Protein AF-A0A143PLB0-F1 (afdb_monomer_lite)

Secondary structure (DSSP, 8-state):
-----TTTS-HHHHHHHHHHSSS-HHHHHIIIIIHHHHHHTPPP--

InterPro domains:
  IPR032466 Metal-dependent hydrolase [SSF51556] (1-42)

Radius of gyration: 11.44 Å; chains: 1; bounding box: 28×17×28 Å

Sequence (46 aa):
MWAIDYPFQPTGPAVAFIESAPMSETDREKIAYKNAERIFRIAALG

Structure (mmCIF, N/CA/C/O backbone):
data_AF-A0A143PLB0-F1
#
_entry.id   AF-A0A143PLB0-F1
#
loop_
_atom_site.group_PDB
_atom_site.id
_atom_site.type_symbol
_atom_site.label_atom_id
_atom_site.label_alt_id
_atom_site.label_comp_id
_atom_site.label_asym_id
_atom_site.label_entity_id
_atom_site.label_seq_id
_atom_site.pdbx_PDB_ins_code
_atom_site.Cartn_x
_atom_site.Cartn_y
_atom_site.Cartn_z
_atom_site.occupancy
_atom_site.B_iso_or_equiv
_atom_site.auth_seq_id
_atom_site.auth_comp_id
_atom_site.auth_asym_id
_atom_site.auth_atom_id
_atom_site.pdbx_PDB_model_num
ATOM 1 N N . MET A 1 1 ? -2.003 4.864 1.696 1.00 88.06 1 MET A N 1
ATOM 2 C CA . MET A 1 1 ? -2.099 4.096 0.444 1.00 88.06 1 MET A CA 1
ATOM 3 C C . MET A 1 1 ? -0.706 3.651 0.106 1.00 88.06 1 MET A C 1
ATOM 5 O O . MET A 1 1 ? 0.191 4.484 0.087 1.00 88.06 1 MET A O 1
ATOM 9 N N . TRP A 1 2 ? -0.540 2.355 -0.066 1.00 98.25 2 TRP A N 1
ATOM 10 C CA . TRP A 1 2 ? 0.680 1.721 -0.522 1.00 98.25 2 TRP A CA 1
ATOM 11 C C . TRP A 1 2 ? 0.568 1.450 -2.029 1.00 98.25 2 TRP A C 1
ATOM 13 O O . TRP A 1 2 ? -0.537 1.342 -2.561 1.00 98.25 2 TRP A O 1
ATOM 23 N N . ALA A 1 3 ? 1.704 1.401 -2.715 1.00 98.31 3 ALA A N 1
ATOM 24 C CA . ALA A 1 3 ? 1.797 1.120 -4.139 1.00 98.31 3 ALA A CA 1
ATOM 25 C C . ALA A 1 3 ? 3.112 0.388 -4.425 1.00 98.31 3 ALA A C 1
ATOM 27 O O . ALA A 1 3 ? 4.045 0.448 -3.626 1.00 98.31 3 ALA A O 1
ATOM 28 N N . ILE A 1 4 ? 3.171 -0.288 -5.571 1.00 98.62 4 ILE A N 1
ATOM 29 C CA . ILE A 1 4 ? 4.361 -1.031 -6.006 1.00 98.62 4 ILE A CA 1
ATOM 30 C C . ILE A 1 4 ? 5.228 -0.190 -6.941 1.00 98.62 4 ILE A C 1
ATOM 32 O O . ILE A 1 4 ? 6.439 -0.258 -6.831 1.00 98.62 4 ILE A O 1
ATOM 36 N N . ASP A 1 5 ? 4.616 0.587 -7.840 1.00 97.94 5 ASP A N 1
ATOM 37 C CA . ASP A 1 5 ? 5.280 1.228 -8.990 1.00 97.94 5 ASP A CA 1
ATOM 38 C C . ASP A 1 5 ? 5.785 0.228 -10.056 1.00 97.94 5 ASP A C 1
ATOM 40 O O . ASP A 1 5 ? 6.861 0.346 -10.640 1.00 97.94 5 ASP A O 1
ATOM 44 N N . TYR A 1 6 ? 4.991 -0.815 -10.310 1.00 96.88 6 TYR A N 1
ATOM 45 C CA . TYR A 1 6 ? 5.230 -1.756 -11.405 1.00 96.88 6 TYR A CA 1
ATOM 46 C C . TYR A 1 6 ? 4.991 -1.075 -12.771 1.00 96.88 6 TYR A C 1
ATOM 48 O O . TYR A 1 6 ? 3.984 -0.375 -12.911 1.00 96.88 6 TYR A O 1
ATOM 56 N N . PRO A 1 7 ? 5.837 -1.302 -13.801 1.00 97.50 7 PRO A N 1
ATOM 57 C CA . PRO A 1 7 ? 6.935 -2.279 -13.878 1.00 97.50 7 PRO A CA 1
ATOM 58 C C . PRO A 1 7 ? 8.322 -1.761 -13.461 1.00 97.50 7 PRO A C 1
ATOM 60 O O . PRO A 1 7 ? 9.309 -2.470 -13.643 1.00 97.50 7 PRO A O 1
ATOM 63 N N . PHE A 1 8 ? 8.429 -0.547 -12.917 1.00 98.25 8 PHE A N 1
ATOM 64 C CA . PHE A 1 8 ? 9.715 0.057 -12.546 1.00 98.25 8 PHE A CA 1
ATOM 65 C C . PHE A 1 8 ? 10.301 -0.503 -11.242 1.00 98.25 8 PHE A C 1
ATOM 67 O O . PHE A 1 8 ? 11.513 -0.437 -11.036 1.00 98.25 8 PHE A O 1
ATOM 74 N N . GLN A 1 9 ? 9.465 -1.071 -10.371 1.00 98.44 9 GLN A N 1
ATOM 75 C CA . GLN A 1 9 ? 9.856 -1.766 -9.143 1.00 98.44 9 GLN A CA 1
ATOM 76 C C . GLN A 1 9 ? 9.244 -3.182 -9.083 1.00 98.44 9 GLN A C 1
ATOM 78 O O . GLN A 1 9 ? 8.150 -3.415 -9.610 1.00 98.44 9 GLN A O 1
ATOM 83 N N . PRO A 1 10 ? 9.924 -4.153 -8.443 1.00 98.19 10 PRO A N 1
ATOM 84 C CA . PRO A 1 10 ? 9.437 -5.526 -8.342 1.00 98.19 10 PRO A CA 1
ATOM 85 C C . PRO A 1 10 ? 8.299 -5.672 -7.317 1.00 98.19 10 PRO A C 1
ATOM 87 O O . PRO A 1 10 ? 8.384 -5.183 -6.192 1.00 98.19 10 PRO A O 1
ATOM 90 N N . THR A 1 11 ? 7.266 -6.445 -7.668 1.00 98.56 11 THR A N 1
ATOM 91 C CA . THR A 1 11 ? 6.105 -6.717 -6.799 1.00 98.56 11 THR A CA 1
ATOM 92 C C . THR A 1 11 ? 6.475 -7.401 -5.483 1.00 98.56 11 THR A C 1
ATOM 94 O O . THR A 1 11 ? 5.999 -6.984 -4.432 1.00 98.56 11 THR A O 1
ATOM 97 N N . GLY A 1 12 ? 7.327 -8.433 -5.521 1.00 98.62 12 GLY A N 1
ATOM 98 C CA . GLY A 1 12 ? 7.627 -9.270 -4.349 1.00 98.62 12 GLY A CA 1
ATOM 99 C C . GLY A 1 12 ? 8.147 -8.479 -3.138 1.00 98.62 12 GLY A C 1
ATOM 100 O O . GLY A 1 12 ? 7.523 -8.528 -2.079 1.00 98.62 12 GLY A O 1
ATOM 101 N N . PRO A 1 13 ? 9.238 -7.701 -3.276 1.00 98.56 13 PRO A N 1
ATOM 102 C CA . PRO A 1 13 ? 9.760 -6.880 -2.182 1.00 98.56 13 PRO A CA 1
ATOM 103 C C . PRO A 1 13 ? 8.775 -5.822 -1.667 1.00 98.56 13 PRO A C 1
ATOM 105 O O . PRO A 1 13 ? 8.729 -5.565 -0.466 1.00 98.56 13 PRO A O 1
ATOM 108 N N . ALA A 1 14 ? 7.960 -5.230 -2.545 1.00 98.62 14 ALA A N 1
ATOM 109 C CA . ALA A 1 14 ? 6.964 -4.245 -2.137 1.00 98.62 14 ALA A CA 1
ATOM 110 C C . ALA A 1 14 ? 5.848 -4.881 -1.285 1.00 98.62 14 ALA A C 1
ATOM 112 O O . ALA A 1 14 ? 5.423 -4.282 -0.296 1.00 98.62 14 ALA A O 1
ATOM 113 N N . VAL A 1 15 ? 5.386 -6.084 -1.652 1.00 98.50 15 VAL A N 1
ATOM 114 C CA . VAL A 1 15 ? 4.400 -6.853 -0.868 1.00 98.50 15 VAL A CA 1
ATOM 115 C C . VAL A 1 15 ? 4.988 -7.229 0.492 1.00 98.50 15 VAL A C 1
ATOM 117 O O . VAL A 1 15 ? 4.390 -6.930 1.524 1.00 98.50 15 VAL A O 1
ATOM 120 N N . ALA A 1 16 ? 6.212 -7.766 0.5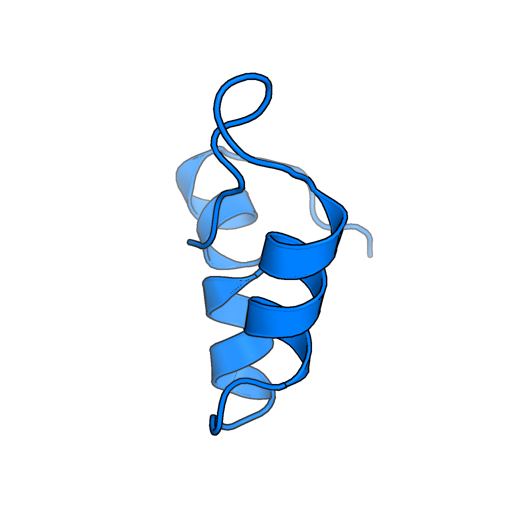11 1.00 98.56 16 ALA A N 1
ATOM 121 C CA . ALA A 1 16 ? 6.893 -8.118 1.755 1.00 98.56 16 ALA A CA 1
ATOM 122 C C . ALA A 1 16 ? 7.051 -6.911 2.701 1.00 98.56 16 ALA A C 1
ATOM 124 O O . ALA A 1 16 ? 6.948 -7.059 3.920 1.00 98.56 16 ALA A O 1
ATOM 125 N N . PHE A 1 17 ? 7.265 -5.706 2.159 1.00 98.38 17 PHE A N 1
ATOM 126 C CA . PHE A 1 17 ? 7.306 -4.474 2.949 1.00 98.38 17 PHE A CA 1
ATOM 127 C C . PHE A 1 17 ? 5.983 -4.207 3.675 1.00 98.38 17 PHE A C 1
ATOM 129 O O . PHE A 1 17 ? 5.990 -4.025 4.891 1.00 98.38 17 PHE A O 1
ATOM 136 N N . ILE A 1 18 ? 4.849 -4.181 2.967 1.00 98.38 18 ILE A N 1
ATOM 137 C CA . ILE A 1 18 ? 3.572 -3.811 3.599 1.00 98.38 18 ILE A CA 1
ATOM 138 C C . ILE A 1 18 ? 3.083 -4.882 4.592 1.00 98.38 18 ILE A C 1
ATOM 140 O O . ILE A 1 18 ? 2.470 -4.548 5.609 1.00 98.38 18 ILE A O 1
ATOM 144 N N . GLU A 1 19 ? 3.427 -6.151 4.362 1.00 97.94 19 GLU A N 1
ATOM 145 C CA . GL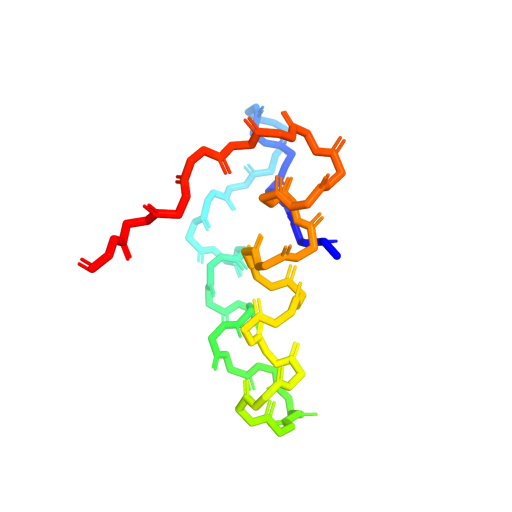U A 1 19 ? 3.126 -7.267 5.270 1.00 97.94 19 GLU A CA 1
ATOM 146 C C . GLU A 1 19 ? 3.968 -7.237 6.555 1.00 97.94 19 GLU A C 1
ATOM 148 O O . GLU A 1 19 ? 3.448 -7.507 7.635 1.00 97.94 19 GLU A O 1
ATOM 153 N N . SER A 1 20 ? 5.252 -6.872 6.471 1.00 98.00 20 SER A N 1
ATOM 154 C CA . SER A 1 20 ? 6.183 -6.932 7.612 1.00 98.00 20 SER A CA 1
ATOM 155 C C . SER A 1 20 ? 6.406 -5.603 8.340 1.00 98.00 20 SER A C 1
ATOM 157 O O . SER A 1 20 ? 7.009 -5.589 9.415 1.00 98.00 20 SER A O 1
ATOM 159 N N . ALA A 1 21 ? 5.929 -4.479 7.796 1.00 98.06 21 ALA A N 1
ATOM 160 C CA . ALA A 1 21 ? 6.159 -3.168 8.392 1.00 98.06 21 ALA A CA 1
ATOM 161 C C . ALA A 1 21 ? 5.608 -3.084 9.837 1.00 98.06 21 ALA A C 1
ATOM 163 O O . ALA A 1 21 ? 4.488 -3.554 10.095 1.00 98.06 21 ALA A O 1
ATOM 164 N N . PRO A 1 22 ? 6.360 -2.475 10.781 1.00 98.06 22 PRO A N 1
ATOM 165 C CA . PRO A 1 22 ? 5.976 -2.394 12.188 1.00 98.06 22 PRO A CA 1
ATOM 166 C C . PRO A 1 22 ? 4.862 -1.359 12.381 1.00 98.06 22 PRO A C 1
ATOM 168 O O . PRO A 1 22 ? 5.111 -0.168 12.560 1.00 98.06 22 PRO A O 1
ATOM 171 N N . MET A 1 23 ? 3.616 -1.821 12.325 1.00 97.50 23 MET A N 1
ATOM 172 C CA . MET A 1 23 ? 2.415 -1.013 12.534 1.00 97.50 23 MET A CA 1
ATOM 173 C C . MET A 1 23 ? 1.272 -1.862 13.089 1.00 97.50 23 MET A C 1
ATOM 175 O O . MET A 1 23 ? 1.313 -3.093 13.028 1.00 97.50 23 MET A O 1
ATOM 179 N N . SER A 1 24 ? 0.251 -1.194 13.631 1.00 98.44 24 SER A N 1
ATOM 180 C CA . SER A 1 24 ? -0.984 -1.859 14.044 1.00 98.44 24 SER A CA 1
ATOM 181 C C . SER A 1 24 ? -1.698 -2.472 12.835 1.00 98.44 24 SER A C 1
ATOM 183 O O . SER A 1 24 ? -1.580 -1.967 11.717 1.00 98.44 24 SER A O 1
ATOM 185 N N . GLU A 1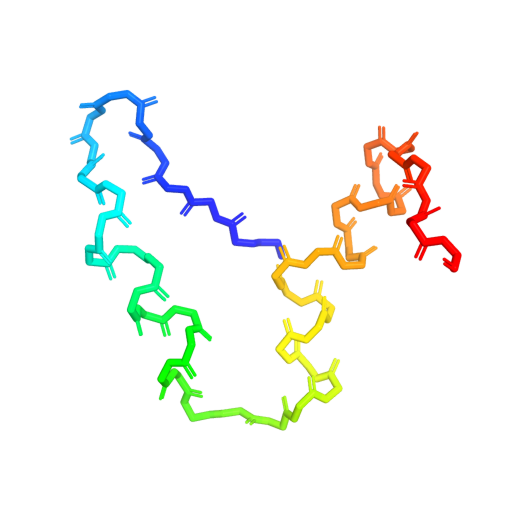 25 ? -2.480 -3.527 13.057 1.00 97.88 25 GLU A N 1
ATOM 186 C CA . GLU A 1 25 ? -3.245 -4.153 11.974 1.00 97.88 25 GLU A CA 1
ATOM 187 C C . GLU A 1 25 ? -4.255 -3.176 11.357 1.00 97.88 25 GLU A C 1
ATOM 189 O O . GLU A 1 25 ? -4.320 -3.023 10.141 1.00 97.88 25 GLU A O 1
ATOM 194 N N . THR A 1 26 ? -4.946 -2.398 12.194 1.00 98.12 26 THR A N 1
ATOM 195 C CA . THR A 1 26 ? -5.882 -1.355 11.753 1.00 98.12 26 THR A CA 1
ATOM 196 C C . THR A 1 26 ? -5.233 -0.333 10.816 1.00 98.12 26 THR A C 1
ATOM 198 O O . THR A 1 26 ? -5.860 0.124 9.856 1.00 98.12 26 THR A O 1
ATOM 201 N N . ASP A 1 27 ? -3.987 0.064 11.085 1.00 98.56 27 ASP A N 1
ATOM 202 C CA . ASP A 1 27 ? -3.274 1.000 10.216 1.00 98.56 27 ASP A CA 1
ATOM 203 C C . ASP A 1 27 ? -2.777 0.318 8.942 1.00 98.56 27 ASP A C 1
ATOM 205 O O . ASP A 1 27 ? -2.874 0.918 7.867 1.00 98.56 27 ASP A O 1
ATOM 209 N N . ARG A 1 28 ? -2.339 -0.945 9.0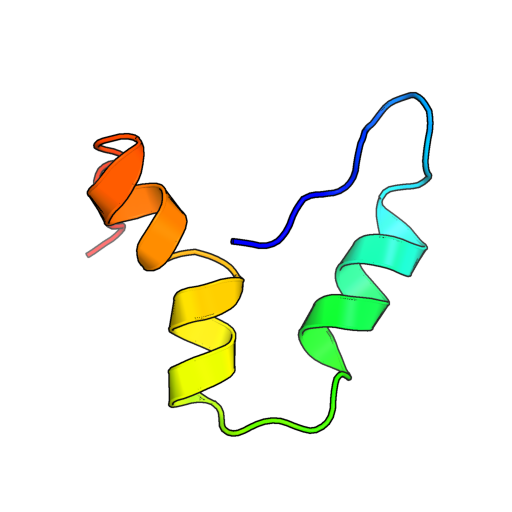31 1.00 98.25 28 ARG A N 1
ATOM 210 C CA . ARG A 1 28 ? -1.969 -1.753 7.864 1.00 98.25 28 ARG A CA 1
ATOM 211 C C . ARG A 1 28 ? -3.126 -1.854 6.884 1.00 98.25 28 ARG A C 1
ATOM 213 O O . ARG A 1 28 ? -2.938 -1.532 5.718 1.00 98.25 28 ARG A O 1
ATOM 220 N N . GLU A 1 29 ? -4.332 -2.175 7.343 1.00 97.69 29 GLU A N 1
ATOM 221 C CA . GLU A 1 29 ? -5.525 -2.248 6.492 1.00 97.69 29 GLU A CA 1
ATOM 222 C C . GLU A 1 29 ? -5.832 -0.917 5.795 1.00 97.69 29 GLU A C 1
ATOM 224 O O . GLU A 1 29 ? -6.099 -0.863 4.590 1.00 97.69 29 GLU A O 1
ATOM 229 N N . LYS A 1 30 ? -5.755 0.196 6.538 1.00 98.25 30 LYS A N 1
ATOM 230 C CA . LYS A 1 30 ? -5.943 1.537 5.971 1.00 98.25 30 LYS A CA 1
ATOM 231 C C . LYS A 1 30 ? -4.912 1.834 4.895 1.00 98.25 30 LYS A C 1
ATOM 233 O O . LYS A 1 30 ? -5.252 2.403 3.855 1.00 98.25 30 LYS A O 1
ATOM 238 N N . ILE A 1 31 ? -3.646 1.532 5.152 1.00 98.44 31 ILE A N 1
ATOM 239 C CA . ILE A 1 31 ? -2.548 1.863 4.247 1.00 98.44 31 ILE A CA 1
ATOM 240 C C . ILE A 1 31 ? -2.560 0.942 3.027 1.00 98.44 31 ILE A C 1
ATOM 242 O O . ILE A 1 31 ? -2.424 1.461 1.917 1.00 98.44 31 ILE A O 1
ATOM 246 N N . ALA A 1 32 ? -2.770 -0.357 3.226 1.00 98.06 32 ALA A N 1
ATOM 247 C CA . ALA A 1 32 ? -2.759 -1.379 2.192 1.00 98.06 32 ALA A CA 1
ATOM 248 C C . ALA A 1 32 ? -3.968 -1.282 1.252 1.00 98.06 32 ALA A C 1
ATOM 250 O O . ALA A 1 32 ? -3.769 -1.360 0.043 1.00 98.06 32 ALA A O 1
ATOM 251 N N . TYR A 1 33 ? -5.192 -1.060 1.763 1.00 97.50 33 TYR A N 1
ATOM 252 C CA . TYR A 1 33 ? -6.392 -1.089 0.911 1.00 97.50 33 TYR A CA 1
ATOM 253 C C . TYR A 1 33 ? -7.498 -0.075 1.262 1.00 97.50 33 TYR A C 1
ATOM 255 O O . TYR A 1 33 ? -7.939 0.634 0.358 1.00 97.50 33 TYR A O 1
ATOM 263 N N . LYS A 1 34 ? -7.918 0.110 2.528 1.00 97.75 34 LYS A N 1
ATOM 264 C CA . LYS A 1 34 ? -9.146 0.900 2.829 1.00 97.75 34 LYS A CA 1
ATOM 265 C C . LYS A 1 34 ? -9.068 2.363 2.388 1.00 97.75 34 LYS A C 1
ATOM 267 O O . LYS A 1 34 ? -10.063 2.965 1.984 1.00 97.75 34 LYS A O 1
ATOM 272 N N . ASN A 1 35 ? -7.882 2.977 2.448 1.00 98.44 35 ASN A N 1
ATOM 273 C CA . ASN A 1 35 ? -7.722 4.337 1.928 1.00 98.44 35 ASN A CA 1
ATOM 274 C C . ASN A 1 35 ? -7.862 4.389 0.401 1.00 98.44 35 ASN A C 1
ATOM 276 O O . ASN A 1 35 ? -8.423 5.359 -0.105 1.00 98.44 35 ASN A O 1
ATOM 280 N N . ALA A 1 36 ? -7.373 3.371 -0.314 1.00 98.31 36 ALA A N 1
ATOM 281 C CA . 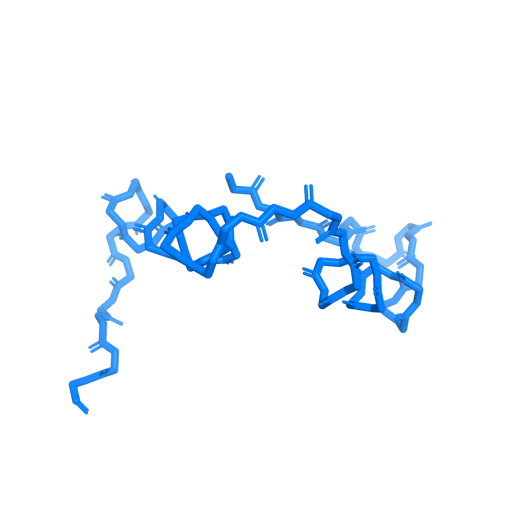ALA A 1 36 ? -7.514 3.277 -1.763 1.00 98.31 36 ALA A CA 1
ATOM 282 C C . ALA A 1 36 ? -8.978 3.037 -2.149 1.00 98.31 36 ALA A C 1
ATOM 284 O O . ALA A 1 36 ? -9.485 3.734 -3.023 1.00 98.31 36 ALA A O 1
ATOM 285 N N . GLU A 1 37 ? -9.686 2.158 -1.432 1.00 97.88 37 GLU A N 1
ATOM 286 C CA . GLU A 1 37 ? -11.131 1.955 -1.595 1.00 97.88 37 GLU A CA 1
ATOM 287 C C . GLU A 1 37 ? -11.907 3.265 -1.489 1.00 97.88 37 GLU A C 1
ATOM 289 O O . GLU A 1 37 ? -12.635 3.638 -2.408 1.00 97.88 37 GLU A O 1
ATOM 294 N N . ARG A 1 38 ? -11.691 4.022 -0.408 1.00 97.69 38 ARG A N 1
ATOM 295 C CA . ARG A 1 38 ? -12.394 5.289 -0.180 1.00 97.69 38 ARG A CA 1
ATOM 296 C C . ARG A 1 38 ? -12.057 6.355 -1.223 1.00 97.69 38 ARG A C 1
ATOM 298 O O . ARG A 1 38 ? -12.955 7.053 -1.689 1.00 97.69 38 ARG A O 1
ATOM 305 N N . ILE A 1 39 ? -10.774 6.543 -1.539 1.00 98.38 39 ILE A N 1
ATOM 306 C CA . ILE A 1 39 ? -10.319 7.652 -2.393 1.00 98.38 39 ILE A CA 1
ATOM 307 C C . ILE A 1 39 ? -10.595 7.358 -3.871 1.00 98.38 39 ILE A C 1
ATOM 309 O O . ILE A 1 39 ? -11.083 8.234 -4.583 1.00 98.38 39 ILE A O 1
ATOM 313 N N . PHE A 1 40 ? -10.342 6.128 -4.319 1.00 97.88 40 PHE A N 1
ATOM 314 C CA . PHE A 1 40 ? -10.531 5.709 -5.711 1.00 97.88 40 PHE A CA 1
ATOM 315 C C . PHE A 1 40 ? -11.888 5.048 -5.975 1.00 97.88 40 PHE A C 1
ATOM 317 O O . PHE A 1 40 ? -12.142 4.615 -7.095 1.00 97.88 40 PHE A O 1
ATOM 324 N N . ARG A 1 41 ? -12.778 5.014 -4.974 1.00 97.38 41 ARG A N 1
ATOM 325 C CA . ARG A 1 41 ? -14.138 4.456 -5.065 1.00 97.38 41 ARG A CA 1
ATOM 326 C C . ARG A 1 41 ? -14.148 2.989 -5.511 1.00 97.38 41 ARG A C 1
ATOM 328 O O . ARG A 1 41 ? -14.996 2.582 -6.303 1.00 97.38 41 ARG A O 1
ATOM 335 N N . ILE A 1 42 ? -13.198 2.205 -5.005 1.00 97.12 42 ILE A N 1
ATOM 336 C CA . ILE A 1 42 ? -13.141 0.757 -5.238 1.00 97.12 42 ILE A CA 1
ATOM 337 C C . ILE A 1 42 ? -14.146 0.099 -4.289 1.00 97.12 42 ILE A C 1
ATOM 339 O O . ILE A 1 42 ? -14.197 0.445 -3.108 1.00 97.12 42 ILE A O 1
ATOM 343 N N . ALA A 1 43 ? -14.971 -0.811 -4.808 1.00 96.19 43 ALA A N 1
ATOM 344 C CA . ALA A 1 43 ? -15.922 -1.557 -3.992 1.00 96.19 43 ALA A CA 1
ATOM 345 C C . ALA A 1 43 ? -15.167 -2.442 -2.992 1.00 96.19 43 ALA A C 1
ATOM 347 O O . ALA A 1 43 ? -14.275 -3.191 -3.392 1.00 96.19 43 ALA A O 1
ATOM 348 N N . ALA A 1 44 ? -15.541 -2.362 -1.714 1.00 89.06 44 ALA A N 1
ATOM 349 C CA . ALA A 1 44 ? -15.004 -3.263 -0.706 1.00 89.06 44 ALA A CA 1
ATOM 350 C C . ALA A 1 44 ? -15.472 -4.693 -1.001 1.00 89.06 44 ALA A C 1
ATOM 352 O O . ALA A 1 44 ? -16.636 -4.913 -1.354 1.00 89.06 44 ALA A O 1
ATOM 353 N N . LEU A 1 45 ? -14.570 -5.659 -0.852 1.00 77.50 45 LEU A N 1
ATOM 354 C CA . LEU A 1 45 ? -14.944 -7.069 -0.831 1.00 77.50 45 LEU A CA 1
ATOM 355 C C . LEU A 1 45 ? -15.574 -7.334 0.542 1.00 77.50 45 LEU A C 1
ATOM 357 O O . LEU A 1 45 ? -14.881 -7.276 1.556 1.00 77.50 45 LEU A O 1
ATOM 361 N N . GLY A 1 46 ? -16.903 -7.473 0.556 1.00 62.00 46 GLY A N 1
ATOM 362 C CA . GLY A 1 46 ? -17.706 -7.712 1.760 1.00 62.00 46 GLY A CA 1
ATOM 363 C C . GLY A 1 46 ? -17.499 -9.086 2.376 1.00 62.00 46 GLY A C 1
ATOM 364 O O . GLY A 1 46 ? -17.07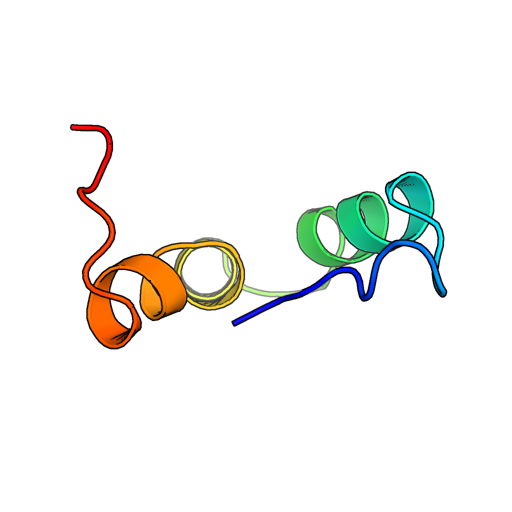1 -10.008 1.645 1.00 62.00 46 GLY A O 1
#

Foldseek 3Di:
DFDQPPPVGDPPVSVVCLVPPPDDPVVSCCHVPPVCCVPVVNDDPD

Organism: Luteitalea pratensis (NCBI:txid1855912)

pLDDT: mean 96.41, std 6.24, range [62.0, 98.62]